Protein AF-A0A1G7JNZ4-F1 (afdb_monomer)

Structure (mmCIF, N/CA/C/O backbone):
data_AF-A0A1G7JNZ4-F1
#
_entry.id   AF-A0A1G7JNZ4-F1
#
loop_
_atom_site.group_PDB
_atom_site.id
_atom_site.type_symbol
_atom_site.label_atom_id
_atom_site.label_alt_id
_atom_site.label_comp_id
_atom_site.label_asym_id
_atom_site.label_entity_id
_atom_site.label_seq_id
_atom_site.pdbx_PDB_ins_code
_atom_site.Cartn_x
_atom_site.Cartn_y
_atom_site.Cartn_z
_atom_site.occupancy
_atom_site.B_iso_or_equiv
_atom_site.auth_seq_id
_atom_site.auth_comp_id
_atom_site.auth_asym_id
_atom_site.auth_atom_id
_atom_site.pdbx_PDB_model_num
ATOM 1 N N . MET A 1 1 ? 8.530 -3.489 5.423 1.00 87.56 1 MET A N 1
ATOM 2 C CA . MET A 1 1 ? 9.134 -4.834 5.520 1.00 87.56 1 MET A CA 1
ATOM 3 C C . MET A 1 1 ? 8.678 -5.532 6.789 1.00 87.56 1 MET A C 1
ATOM 5 O O . MET A 1 1 ? 8.034 -6.563 6.680 1.00 87.56 1 MET A O 1
ATOM 9 N N . THR A 1 2 ? 8.885 -4.916 7.955 1.00 94.44 2 THR A N 1
ATOM 10 C CA . THR A 1 2 ? 8.566 -5.478 9.279 1.00 94.44 2 THR A CA 1
ATOM 11 C C . THR A 1 2 ? 7.175 -6.103 9.393 1.00 94.44 2 THR A C 1
ATOM 13 O O . THR A 1 2 ? 7.076 -7.263 9.765 1.00 94.44 2 THR A O 1
ATOM 16 N N . LEU A 1 3 ? 6.106 -5.401 8.993 1.00 95.69 3 LEU A N 1
ATOM 17 C CA . LEU A 1 3 ? 4.741 -5.949 9.058 1.00 95.69 3 LEU A CA 1
ATOM 18 C C . LEU A 1 3 ? 4.594 -7.275 8.292 1.00 95.69 3 LEU A C 1
ATOM 20 O O . LEU A 1 3 ? 4.034 -8.227 8.822 1.00 95.69 3 LEU A O 1
ATOM 24 N N . ALA A 1 4 ? 5.147 -7.361 7.078 1.00 96.56 4 ALA A N 1
ATOM 25 C CA . ALA A 1 4 ? 5.099 -8.586 6.279 1.00 96.56 4 ALA A CA 1
ATOM 26 C C . ALA A 1 4 ? 5.911 -9.723 6.920 1.00 96.56 4 ALA A C 1
ATOM 28 O O . ALA A 1 4 ? 5.476 -10.869 6.928 1.00 96.56 4 ALA A O 1
ATOM 29 N N . GLN A 1 5 ? 7.070 -9.409 7.506 1.00 95.69 5 GLN A N 1
ATOM 30 C CA . GLN A 1 5 ? 7.902 -10.393 8.212 1.00 95.69 5 GLN A CA 1
ATOM 31 C C . GLN A 1 5 ? 7.247 -10.917 9.495 1.00 95.69 5 GLN A C 1
ATOM 33 O O . GLN A 1 5 ? 7.492 -12.055 9.877 1.00 95.69 5 GLN A O 1
ATOM 38 N N . LEU A 1 6 ? 6.402 -10.105 10.134 1.00 97.00 6 LEU A N 1
ATOM 39 C CA . LEU A 1 6 ? 5.605 -10.486 11.301 1.00 97.00 6 LEU A CA 1
ATOM 40 C C . LEU A 1 6 ? 4.297 -11.211 10.928 1.00 97.00 6 LEU A C 1
ATOM 42 O O . LEU A 1 6 ? 3.475 -11.471 11.800 1.00 97.00 6 LEU A O 1
ATOM 46 N N . GLY A 1 7 ? 4.093 -11.544 9.648 1.00 96.44 7 GLY A N 1
ATOM 47 C CA . GLY A 1 7 ? 2.961 -12.347 9.177 1.00 96.44 7 GLY A CA 1
ATOM 48 C C . GLY A 1 7 ? 1.779 -11.552 8.618 1.00 96.44 7 GLY A C 1
ATOM 49 O O . GLY A 1 7 ? 0.785 -12.157 8.219 1.00 96.44 7 GLY A O 1
ATOM 50 N N . ALA A 1 8 ? 1.856 -10.220 8.536 1.00 97.25 8 ALA A N 1
ATOM 51 C CA . ALA A 1 8 ? 0.792 -9.436 7.913 1.00 97.25 8 ALA A CA 1
ATOM 52 C C . ALA A 1 8 ? 0.782 -9.608 6.385 1.00 97.25 8 ALA A C 1
ATOM 54 O O . ALA A 1 8 ? 1.820 -9.575 5.722 1.00 97.25 8 ALA A O 1
ATOM 55 N N . SER A 1 9 ? -0.411 -9.683 5.794 1.00 96.81 9 SER A N 1
ATOM 56 C CA . SER A 1 9 ? -0.564 -9.541 4.345 1.00 96.81 9 SER A CA 1
ATOM 57 C C . SER A 1 9 ? -0.427 -8.068 3.955 1.00 96.81 9 SER A C 1
ATOM 59 O O . SER A 1 9 ? -1.347 -7.281 4.171 1.00 96.81 9 SER A O 1
ATOM 61 N N . VAL A 1 10 ? 0.683 -7.706 3.315 1.00 97.88 10 VAL A N 1
ATOM 62 C CA . VAL A 1 10 ? 0.954 -6.325 2.893 1.00 97.88 10 VAL A CA 1
ATOM 63 C C . VAL A 1 10 ? 0.799 -6.181 1.380 1.00 97.88 10 VAL A C 1
ATOM 65 O O . VAL A 1 10 ? 1.397 -6.942 0.615 1.00 97.88 10 VAL A O 1
ATOM 68 N N . ILE A 1 11 ? 0.025 -5.180 0.957 1.00 97.44 11 ILE A N 1
ATOM 69 C CA . ILE A 1 11 ? -0.123 -4.775 -0.445 1.00 97.44 11 ILE A CA 1
ATOM 70 C C . ILE A 1 11 ? 0.523 -3.398 -0.602 1.00 97.44 11 ILE A C 1
ATOM 72 O O . ILE A 1 11 ? 0.136 -2.445 0.070 1.00 97.44 11 ILE A O 1
ATOM 76 N N . ARG A 1 12 ? 1.528 -3.301 -1.469 1.00 96.31 12 ARG A N 1
ATOM 77 C CA . ARG A 1 12 ? 2.121 -2.042 -1.914 1.00 96.31 12 ARG A CA 1
ATOM 78 C C . ARG A 1 12 ? 1.332 -1.520 -3.113 1.00 96.31 12 ARG A C 1
ATOM 80 O O . ARG A 1 12 ? 1.016 -2.288 -4.019 1.00 96.31 12 ARG A O 1
ATOM 87 N N . ILE A 1 13 ? 1.042 -0.224 -3.112 1.00 96.19 13 ILE A N 1
ATOM 88 C CA . ILE A 1 13 ? 0.343 0.455 -4.203 1.00 96.19 13 ILE A CA 1
ATOM 89 C C . ILE A 1 13 ? 1.307 1.464 -4.810 1.00 96.19 13 ILE A C 1
ATOM 91 O O . ILE A 1 13 ? 1.730 2.401 -4.134 1.00 96.19 13 ILE A O 1
ATOM 95 N N . ASP A 1 14 ? 1.655 1.261 -6.075 1.00 95.56 14 ASP A N 1
ATOM 96 C CA . ASP A 1 14 ? 2.535 2.147 -6.832 1.00 95.56 14 ASP A CA 1
ATOM 97 C C . ASP A 1 14 ? 1.751 2.888 -7.928 1.00 95.56 14 ASP A C 1
ATOM 99 O O . ASP A 1 14 ? 0.717 2.403 -8.394 1.00 95.56 14 ASP A O 1
ATOM 103 N N . PRO A 1 15 ? 2.207 4.076 -8.363 1.00 94.56 15 PRO A N 1
ATOM 104 C CA . PRO A 1 15 ? 1.689 4.680 -9.584 1.00 94.56 15 PRO A CA 1
ATOM 105 C C . PRO A 1 15 ? 2.043 3.821 -10.809 1.00 94.56 15 PRO A C 1
ATOM 107 O O . PRO A 1 15 ? 2.973 3.008 -10.777 1.00 94.56 15 PRO A O 1
ATOM 110 N N . LEU A 1 16 ? 1.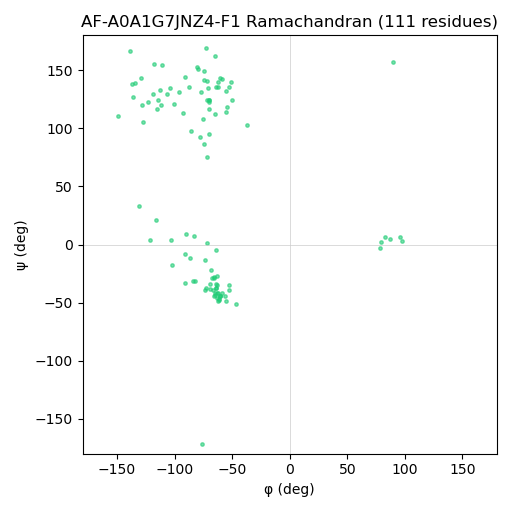337 4.041 -11.921 1.00 95.00 16 LEU A N 1
ATOM 111 C CA . LEU A 1 16 ? 1.755 3.501 -13.217 1.00 95.00 16 LEU A CA 1
ATOM 112 C C . LEU A 1 16 ? 3.192 3.946 -13.532 1.00 95.00 16 LEU A C 1
ATOM 114 O O . LEU A 1 16 ? 3.529 5.119 -13.379 1.00 95.00 16 LEU A O 1
ATOM 118 N N . GLY A 1 17 ? 4.032 2.999 -13.952 1.00 91.00 17 GLY A N 1
ATOM 119 C CA . GLY A 1 17 ? 5.462 3.237 -14.162 1.00 91.00 17 GLY A CA 1
ATOM 120 C C . GLY A 1 17 ? 6.325 3.146 -12.898 1.00 91.00 17 GLY A C 1
ATOM 121 O O . GLY A 1 17 ? 7.510 3.420 -12.996 1.00 91.00 17 GLY A O 1
ATOM 122 N N . GLY A 1 18 ? 5.768 2.746 -11.747 1.00 91.50 18 GLY A N 1
ATOM 123 C CA . GLY A 1 18 ? 6.519 2.389 -10.537 1.00 91.50 18 GLY A CA 1
ATOM 124 C C . GLY A 1 18 ? 6.808 3.543 -9.565 1.00 91.50 18 GLY A C 1
ATOM 125 O O . GLY A 1 18 ? 6.818 4.721 -9.921 1.00 91.50 18 GLY A O 1
ATOM 126 N N . GLY A 1 19 ? 7.041 3.202 -8.291 1.00 89.88 19 GLY A N 1
ATOM 127 C CA . GLY A 1 19 ? 7.400 4.161 -7.235 1.00 89.88 19 GLY A CA 1
ATOM 128 C C . GLY A 1 19 ? 8.832 4.701 -7.356 1.00 89.88 19 GLY A C 1
ATOM 129 O O . GLY A 1 19 ? 9.650 4.174 -8.099 1.00 89.88 19 GLY A O 1
ATOM 130 N N . SER A 1 20 ? 9.198 5.736 -6.597 1.00 89.12 20 SER A N 1
ATOM 131 C CA . SER A 1 20 ? 10.519 6.401 -6.698 1.00 89.12 20 SER A CA 1
ATOM 132 C C . SER A 1 20 ? 11.736 5.528 -6.333 1.00 89.12 20 SER A C 1
ATOM 134 O O . SER A 1 20 ? 12.884 5.971 -6.417 1.00 89.12 20 SER A O 1
ATOM 136 N N . ASP A 1 21 ? 11.502 4.306 -5.868 1.00 90.88 21 ASP A N 1
ATOM 137 C CA . ASP A 1 21 ? 12.491 3.306 -5.492 1.00 90.88 21 ASP A CA 1
ATOM 138 C C . ASP A 1 21 ? 12.681 2.196 -6.539 1.00 90.88 21 ASP A C 1
ATOM 140 O O . ASP A 1 21 ? 13.719 1.547 -6.496 1.00 90.88 21 ASP A O 1
ATOM 144 N N . HIS A 1 22 ? 11.762 1.985 -7.493 1.00 90.56 22 HIS A N 1
ATOM 145 C CA . HIS A 1 22 ? 11.778 0.782 -8.350 1.00 90.56 22 HIS A CA 1
ATOM 146 C C . HIS A 1 22 ? 12.986 0.676 -9.304 1.00 90.56 22 HIS A C 1
ATOM 148 O O . HIS A 1 22 ? 13.453 -0.427 -9.564 1.00 90.56 22 HIS A O 1
ATOM 154 N N . LEU A 1 23 ? 13.554 1.810 -9.736 1.00 94.19 23 LEU A N 1
ATOM 155 C CA . LEU A 1 23 ? 14.802 1.894 -10.522 1.00 94.19 23 LEU A CA 1
ATOM 156 C C . LEU A 1 23 ? 15.919 2.628 -9.764 1.00 94.19 23 LEU A C 1
ATOM 158 O O . LEU A 1 23 ? 16.845 3.187 -10.354 1.00 94.19 23 LEU A O 1
ATOM 162 N N . ARG A 1 24 ? 15.822 2.702 -8.433 1.00 94.50 24 ARG A N 1
ATOM 163 C CA . ARG A 1 24 ? 16.807 3.418 -7.620 1.00 94.50 24 ARG A CA 1
ATOM 164 C C . ARG A 1 24 ? 18.136 2.671 -7.609 1.00 94.50 24 ARG A C 1
ATOM 166 O O . ARG A 1 24 ? 18.192 1.521 -7.181 1.00 94.50 24 ARG A O 1
ATOM 173 N N . TRP A 1 25 ? 19.206 3.360 -8.001 1.00 94.50 25 TRP A N 1
ATOM 174 C CA . TRP A 1 25 ? 20.569 2.836 -7.920 1.00 94.50 25 TRP A CA 1
ATOM 175 C C . TRP A 1 25 ? 20.971 2.561 -6.454 1.00 94.50 25 TRP A C 1
ATOM 177 O O . TRP A 1 25 ? 20.649 3.381 -5.587 1.00 94.50 25 TRP A O 1
ATOM 187 N N . PRO A 1 26 ? 21.684 1.459 -6.149 1.00 96.12 26 PRO A N 1
ATOM 188 C CA . PRO A 1 26 ? 22.261 0.484 -7.077 1.00 96.12 26 PRO A CA 1
ATOM 189 C C . PRO A 1 26 ? 21.238 -0.453 -7.717 1.00 96.12 26 PRO A C 1
ATOM 191 O O . PRO A 1 26 ? 20.287 -0.896 -7.071 1.00 96.12 26 PRO A O 1
ATOM 194 N N . VAL A 1 27 ? 21.473 -0.745 -8.997 1.00 97.50 27 VAL A N 1
ATOM 195 C CA . VAL A 1 27 ? 20.681 -1.674 -9.812 1.00 97.50 27 VAL A CA 1
ATOM 196 C C . VAL A 1 27 ? 21.537 -2.851 -10.271 1.00 97.50 27 VAL A C 1
ATOM 198 O O . VAL A 1 27 ? 22.765 -2.734 -10.349 1.00 97.50 27 VAL A O 1
ATOM 201 N N . ASP A 1 28 ? 20.900 -3.978 -10.565 1.00 96.00 28 ASP A N 1
ATOM 202 C CA . ASP A 1 28 ? 21.563 -5.122 -11.183 1.00 96.00 28 ASP A CA 1
ATOM 203 C C . ASP A 1 28 ? 21.814 -4.909 -12.694 1.00 96.00 28 ASP A C 1
ATOM 205 O O . ASP A 1 28 ? 21.635 -3.817 -13.236 1.00 96.00 28 ASP A O 1
ATOM 209 N N . ARG A 1 29 ? 22.264 -5.958 -13.398 1.00 96.69 29 ARG A N 1
ATOM 210 C CA . ARG A 1 29 ? 22.526 -5.885 -14.848 1.00 96.69 29 ARG A CA 1
ATOM 211 C C . ARG A 1 29 ? 21.259 -5.722 -15.695 1.00 96.69 29 ARG A C 1
ATOM 213 O O . ARG A 1 29 ? 21.379 -5.280 -16.834 1.00 96.69 29 ARG A O 1
ATOM 220 N N . ALA A 1 30 ? 20.092 -6.101 -15.175 1.00 95.25 30 ALA A N 1
ATOM 221 C CA . ALA A 1 30 ? 18.802 -5.925 -15.835 1.00 95.25 30 ALA A CA 1
ATOM 222 C C . ALA A 1 30 ? 18.188 -4.541 -15.552 1.00 95.25 30 ALA A C 1
ATOM 224 O O . ALA A 1 30 ? 17.259 -4.134 -16.244 1.00 95.25 30 ALA A O 1
ATOM 225 N N . GLY A 1 31 ? 18.745 -3.795 -14.593 1.00 94.19 31 GLY A N 1
ATOM 226 C CA . GLY A 1 31 ? 18.255 -2.482 -14.183 1.00 94.19 31 GLY A CA 1
ATOM 227 C C . GLY A 1 31 ? 17.332 -2.530 -12.964 1.00 94.19 31 GLY A C 1
ATOM 228 O O . GLY A 1 31 ? 16.813 -1.486 -12.569 1.00 94.19 31 GLY A O 1
ATOM 229 N N . ASP A 1 32 ? 17.169 -3.693 -12.329 1.00 93.38 32 ASP A N 1
ATOM 230 C CA . ASP A 1 32 ? 16.308 -3.851 -11.161 1.00 93.38 32 ASP A CA 1
ATOM 231 C C . ASP A 1 32 ? 16.982 -3.300 -9.902 1.00 93.38 32 ASP A C 1
ATOM 233 O O . ASP A 1 32 ? 18.140 -3.599 -9.595 1.00 93.38 32 ASP A O 1
ATOM 237 N N . SER A 1 33 ? 16.251 -2.480 -9.141 1.00 96.44 33 SER A N 1
ATOM 238 C CA . SER A 1 33 ? 16.780 -1.858 -7.926 1.00 96.44 33 SER A CA 1
ATOM 239 C C . SER A 1 33 ? 16.987 -2.862 -6.793 1.00 96.44 33 SER A C 1
ATOM 241 O O . SER A 1 33 ? 16.035 -3.467 -6.285 1.00 96.44 33 SER A O 1
ATOM 243 N N . PHE A 1 34 ? 18.217 -2.925 -6.272 1.00 95.38 34 PHE A N 1
ATOM 244 C CA . PHE A 1 34 ? 18.509 -3.675 -5.049 1.00 95.38 34 PHE A CA 1
ATOM 245 C C . PHE A 1 34 ? 17.761 -3.110 -3.839 1.00 95.38 34 PHE A C 1
ATOM 247 O O . PHE A 1 34 ? 17.329 -3.870 -2.968 1.00 95.38 34 PHE A O 1
ATOM 254 N N . SER A 1 35 ? 17.576 -1.786 -3.776 1.00 93.50 35 SER A N 1
ATOM 255 C CA . SER A 1 35 ? 16.790 -1.149 -2.715 1.00 93.50 35 SER A CA 1
ATOM 256 C C . SER A 1 35 ? 15.333 -1.597 -2.766 1.00 93.50 35 SER A C 1
ATOM 258 O O . SER A 1 35 ? 14.783 -1.983 -1.733 1.00 93.50 35 SER A O 1
ATOM 260 N N . TRP A 1 36 ? 14.722 -1.605 -3.955 1.00 94.12 36 TRP A N 1
ATOM 261 C CA . TRP A 1 36 ? 13.344 -2.061 -4.111 1.00 94.12 36 TRP A CA 1
ATOM 262 C C . TRP A 1 36 ? 13.197 -3.536 -3.730 1.00 94.12 36 TRP A C 1
ATOM 264 O O . TRP A 1 36 ? 12.339 -3.865 -2.908 1.00 94.12 36 TRP A O 1
ATOM 274 N N . ALA A 1 37 ? 14.072 -4.408 -4.243 1.00 93.19 37 ALA A N 1
ATOM 275 C CA . ALA A 1 37 ? 14.042 -5.840 -3.946 1.00 93.19 37 ALA A CA 1
ATOM 276 C C . 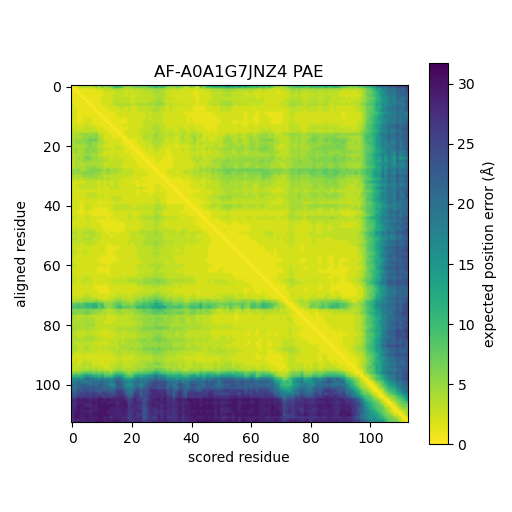ALA A 1 37 ? 14.191 -6.125 -2.439 1.00 93.19 37 ALA A C 1
ATOM 278 O O . ALA A 1 37 ? 13.460 -6.940 -1.871 1.00 93.19 37 ALA A O 1
ATOM 279 N N . SER A 1 38 ? 15.093 -5.404 -1.766 1.00 92.50 38 SER A N 1
ATOM 280 C CA . SER A 1 38 ? 15.382 -5.612 -0.341 1.00 92.50 38 SER A CA 1
ATOM 281 C C . SER A 1 38 ? 14.262 -5.109 0.576 1.00 92.50 38 SER A C 1
ATOM 283 O O . SER A 1 38 ? 13.952 -5.743 1.584 1.00 92.50 38 SER A O 1
ATOM 285 N N . LEU A 1 39 ? 13.627 -3.981 0.239 1.00 93.31 39 LEU A N 1
ATOM 286 C CA . LEU A 1 39 ? 12.626 -3.323 1.093 1.00 93.31 39 LEU A CA 1
ATOM 287 C C . LEU A 1 39 ? 11.180 -3.772 0.833 1.00 93.31 39 LEU A C 1
ATOM 289 O O . LEU A 1 39 ? 10.270 -3.396 1.590 1.00 93.31 39 LEU A O 1
ATOM 293 N N . ASN A 1 40 ? 10.946 -4.560 -0.218 1.00 94.19 40 ASN A N 1
ATOM 294 C CA . ASN A 1 40 ? 9.604 -4.980 -0.628 1.00 94.19 40 ASN A CA 1
ATOM 295 C C . ASN A 1 40 ? 9.391 -6.499 -0.652 1.00 94.19 40 ASN A C 1
ATOM 297 O O . ASN A 1 40 ? 8.286 -6.944 -0.959 1.00 94.19 40 ASN A O 1
ATOM 301 N N . LYS A 1 41 ? 10.386 -7.296 -0.237 1.00 93.38 41 LYS A N 1
ATOM 302 C CA . LYS A 1 41 ? 10.226 -8.745 -0.059 1.00 93.38 41 LYS A CA 1
ATOM 303 C C . LYS A 1 41 ? 9.018 -9.068 0.835 1.00 93.38 41 LYS A C 1
ATOM 305 O O . LYS A 1 41 ? 8.798 -8.438 1.867 1.00 93.38 41 LYS A O 1
ATOM 310 N N . GLY A 1 42 ? 8.224 -10.055 0.422 1.00 94.56 42 GLY A N 1
ATOM 311 C CA . GLY A 1 42 ? 7.030 -10.500 1.150 1.00 94.56 42 GLY A CA 1
ATOM 312 C C . GLY A 1 42 ? 5.794 -9.608 0.983 1.00 94.56 42 GLY A C 1
ATOM 313 O O . GLY A 1 42 ? 4.732 -9.963 1.487 1.00 94.56 42 GLY A O 1
ATOM 314 N N . LYS A 1 43 ? 5.889 -8.480 0.266 1.00 96.75 43 LYS A N 1
ATOM 315 C CA . LYS A 1 43 ? 4.722 -7.672 -0.107 1.00 96.75 43 LYS A CA 1
ATOM 316 C C . LYS A 1 43 ? 4.180 -8.126 -1.462 1.00 96.75 43 LYS A C 1
ATOM 318 O O . LYS A 1 43 ? 4.951 -8.432 -2.370 1.00 96.75 43 LYS A O 1
ATOM 323 N N . ARG A 1 44 ? 2.858 -8.094 -1.626 1.00 95.81 44 ARG A N 1
ATOM 324 C CA . ARG A 1 44 ? 2.226 -8.056 -2.955 1.00 95.81 44 ARG A CA 1
ATOM 325 C C . ARG A 1 44 ? 2.288 -6.622 -3.474 1.00 95.81 44 ARG A C 1
ATOM 327 O O . ARG A 1 44 ? 2.285 -5.697 -2.665 1.00 95.81 44 ARG A O 1
ATOM 334 N N . SER A 1 45 ? 2.340 -6.425 -4.787 1.00 94.50 45 SER A N 1
ATOM 335 C CA . SER A 1 45 ? 2.356 -5.086 -5.389 1.00 94.50 45 SER A CA 1
ATOM 336 C C . SER A 1 45 ? 1.292 -4.964 -6.471 1.00 94.50 45 SER A C 1
ATOM 338 O O . SER A 1 45 ? 1.041 -5.926 -7.196 1.00 94.50 45 SER A O 1
ATOM 340 N N . VAL A 1 46 ? 0.676 -3.789 -6.571 1.00 95.81 46 VAL A N 1
ATOM 341 C CA . VAL A 1 46 ? -0.241 -3.416 -7.650 1.00 95.81 46 VAL A CA 1
ATOM 342 C C . VAL A 1 46 ? 0.058 -1.988 -8.100 1.00 95.81 46 VAL A C 1
ATOM 344 O O . VAL A 1 46 ? 0.311 -1.107 -7.276 1.00 95.81 46 VAL A O 1
ATOM 347 N N . ALA A 1 47 ? 0.034 -1.761 -9.412 1.00 96.94 47 ALA A N 1
ATOM 348 C CA . ALA A 1 47 ? 0.145 -0.430 -9.99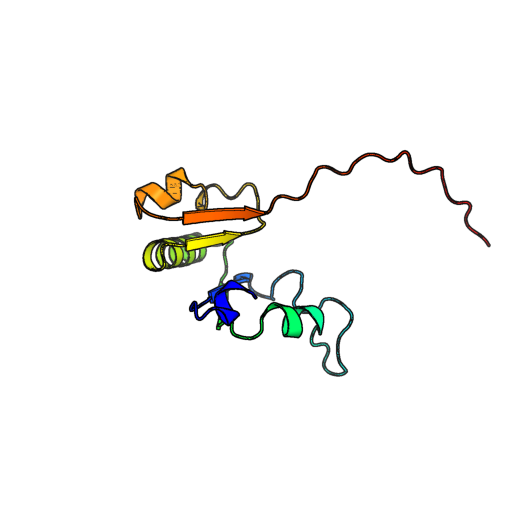2 1.00 96.94 47 ALA A CA 1
ATOM 349 C C . ALA A 1 47 ? -1.254 0.122 -10.291 1.00 96.94 47 ALA A C 1
ATOM 351 O O . ALA A 1 47 ? -2.070 -0.568 -10.901 1.00 96.94 47 ALA A O 1
ATOM 352 N N . VAL A 1 48 ? -1.532 1.355 -9.867 1.00 97.56 48 VAL A N 1
ATOM 353 C CA . VAL A 1 48 ? -2.835 2.012 -10.055 1.00 97.56 48 VAL A CA 1
ATOM 354 C C . VAL A 1 48 ? -2.633 3.444 -10.537 1.00 97.56 48 VAL A C 1
ATOM 356 O O . VAL A 1 48 ? -1.773 4.172 -10.031 1.00 97.56 48 VAL A O 1
ATOM 359 N N . ASP A 1 49 ? -3.460 3.891 -11.485 1.00 96.69 49 ASP A N 1
ATOM 360 C CA . ASP A 1 49 ? -3.519 5.307 -11.845 1.00 96.69 49 ASP A CA 1
ATOM 361 C C . ASP A 1 49 ? -4.261 6.127 -10.778 1.00 96.69 49 ASP A C 1
ATOM 363 O O . ASP A 1 49 ? -5.452 6.412 -10.877 1.00 96.69 49 ASP A O 1
ATOM 367 N N . MET A 1 50 ? -3.525 6.567 -9.759 1.00 94.75 50 MET A N 1
ATOM 368 C CA . MET A 1 50 ? -4.037 7.432 -8.689 1.00 94.75 50 MET A CA 1
ATOM 369 C C . MET A 1 50 ? -4.304 8.889 -9.127 1.00 94.75 50 MET A C 1
ATOM 371 O O . MET A 1 50 ? -4.680 9.731 -8.298 1.00 94.75 50 MET A O 1
ATOM 375 N N . ARG A 1 51 ? -4.080 9.234 -10.405 1.00 93.19 51 ARG A N 1
ATOM 376 C CA . ARG A 1 51 ? -4.478 10.536 -10.963 1.00 93.19 51 ARG A CA 1
ATOM 377 C C . ARG A 1 51 ? -5.951 10.533 -11.362 1.00 93.19 51 ARG A C 1
ATOM 379 O O . ARG A 1 51 ? -6.577 11.584 -11.247 1.00 93.19 51 ARG A O 1
ATOM 386 N N . SER A 1 52 ? -6.473 9.379 -11.772 1.00 97.38 52 SER A N 1
ATOM 387 C CA . SER A 1 52 ? -7.886 9.162 -12.083 1.00 97.38 52 SER A CA 1
ATOM 388 C C . SER A 1 52 ? -8.749 9.075 -10.820 1.00 97.38 52 SER A C 1
ATOM 390 O O . SER A 1 52 ? -8.293 8.613 -9.771 1.00 97.38 52 SER A O 1
ATOM 392 N N . ASP A 1 53 ? -10.011 9.495 -10.916 1.00 97.50 53 ASP A N 1
ATOM 393 C CA . ASP A 1 53 ? -10.958 9.366 -9.802 1.00 97.50 53 ASP A CA 1
ATOM 394 C C . ASP A 1 53 ? -11.326 7.903 -9.532 1.00 97.50 53 ASP A C 1
ATOM 396 O O . ASP A 1 53 ? -11.441 7.507 -8.374 1.00 97.50 53 ASP A O 1
ATOM 400 N N . GLU A 1 54 ? -11.401 7.075 -10.577 1.00 97.81 54 GLU A N 1
ATOM 401 C CA . GLU A 1 54 ? -11.611 5.629 -10.459 1.00 97.81 54 GLU A CA 1
ATOM 402 C C . GLU A 1 54 ? -10.468 4.952 -9.692 1.00 97.81 54 GLU A C 1
ATOM 404 O O . GLU A 1 54 ? -10.705 4.212 -8.739 1.00 97.81 54 GLU A O 1
ATOM 409 N N . GLY A 1 55 ? -9.214 5.262 -10.031 1.00 97.81 55 GLY A N 1
ATOM 410 C CA . GLY A 1 55 ? -8.056 4.718 -9.327 1.00 97.81 55 GLY A CA 1
ATOM 411 C C . GLY A 1 55 ? -7.986 5.172 -7.869 1.00 97.81 55 GLY A C 1
ATOM 412 O O . GLY A 1 55 ? -7.642 4.379 -6.992 1.00 97.81 55 GLY A O 1
ATOM 413 N N . ARG A 1 56 ? -8.364 6.422 -7.568 1.00 96.88 56 ARG A N 1
ATOM 414 C CA . ARG A 1 56 ? -8.481 6.899 -6.177 1.00 96.88 56 ARG A CA 1
ATOM 415 C C . ARG A 1 56 ? -9.578 6.163 -5.419 1.00 96.88 56 ARG A C 1
ATOM 417 O O . ARG A 1 56 ? -9.343 5.771 -4.278 1.00 96.88 56 ARG A O 1
ATOM 424 N N . ALA A 1 57 ? -10.742 5.957 -6.032 1.00 96.31 57 ALA A N 1
ATOM 425 C CA . ALA A 1 57 ? -11.840 5.211 -5.427 1.00 96.31 57 ALA A CA 1
ATOM 426 C C . ALA A 1 57 ? -11.422 3.763 -5.130 1.00 96.31 57 ALA A C 1
ATOM 428 O O . ALA A 1 57 ? -11.541 3.327 -3.989 1.00 96.31 57 ALA A O 1
ATOM 429 N N . LEU A 1 58 ? -10.803 3.081 -6.100 1.00 97.12 58 LEU A N 1
ATOM 430 C CA . LEU A 1 58 ? -10.285 1.721 -5.947 1.00 97.12 58 LEU A CA 1
ATOM 431 C C . LEU A 1 58 ? -9.308 1.598 -4.770 1.00 97.12 58 LEU A C 1
ATOM 433 O O . LEU A 1 58 ? -9.437 0.699 -3.940 1.00 97.12 58 LEU A O 1
ATOM 437 N N . VAL A 1 59 ? -8.330 2.505 -4.678 1.00 97.06 59 VAL A N 1
ATOM 438 C CA . VAL A 1 59 ? -7.355 2.496 -3.576 1.00 97.06 59 VAL A CA 1
ATOM 439 C C . VAL A 1 59 ? -8.038 2.783 -2.241 1.00 97.06 59 VAL A C 1
ATOM 441 O O . VAL A 1 59 ? -7.747 2.119 -1.250 1.00 97.06 59 VAL A O 1
ATOM 444 N N . THR A 1 60 ? -8.968 3.736 -2.211 1.00 96.50 60 THR A N 1
ATOM 445 C CA . THR A 1 60 ? -9.720 4.088 -1.001 1.00 96.50 60 THR A CA 1
ATOM 446 C C . THR A 1 60 ? -10.564 2.913 -0.499 1.00 96.50 60 THR A C 1
ATOM 448 O O . THR A 1 60 ? -10.593 2.641 0.701 1.00 96.50 60 THR A O 1
ATOM 451 N N . ASP A 1 61 ? -11.219 2.185 -1.402 1.00 96.06 61 ASP A N 1
ATOM 452 C CA . ASP A 1 61 ? -12.035 1.020 -1.059 1.00 96.06 61 ASP A CA 1
ATOM 453 C C . ASP A 1 61 ? -11.170 -0.152 -0.587 1.00 96.06 61 ASP A C 1
ATOM 455 O O . ASP A 1 61 ? -11.511 -0.814 0.394 1.00 96.06 61 ASP A O 1
ATOM 459 N N . LEU A 1 62 ? -10.001 -0.359 -1.204 1.00 96.75 62 LEU A N 1
ATOM 460 C CA . LEU A 1 62 ? -9.025 -1.337 -0.729 1.00 96.75 62 LEU A CA 1
ATOM 461 C C . LEU A 1 62 ? -8.539 -1.006 0.690 1.00 96.75 62 LEU A C 1
ATOM 463 O O . LEU A 1 62 ? -8.482 -1.892 1.538 1.00 96.75 62 LEU A O 1
ATOM 467 N N . ILE A 1 63 ? -8.229 0.263 0.963 1.00 96.88 63 ILE A N 1
ATOM 468 C CA . ILE A 1 63 ? -7.823 0.742 2.291 1.00 96.88 63 ILE A CA 1
ATOM 469 C C . ILE A 1 63 ? -8.930 0.498 3.328 1.00 96.88 63 ILE A C 1
ATOM 471 O O . ILE A 1 63 ? -8.654 0.016 4.428 1.00 96.88 63 ILE A O 1
ATOM 475 N N . ALA A 1 64 ? -10.189 0.788 2.990 1.00 96.31 64 ALA A N 1
ATOM 476 C CA . ALA A 1 64 ? -11.317 0.520 3.879 1.00 96.31 64 ALA A CA 1
ATOM 477 C C . ALA A 1 64 ? -11.476 -0.988 4.148 1.00 96.31 64 ALA A C 1
ATOM 479 O O . ALA A 1 64 ? -11.656 -1.401 5.296 1.00 96.31 64 ALA A O 1
ATOM 480 N N . ALA A 1 65 ? -11.330 -1.828 3.122 1.00 96.31 65 ALA A N 1
ATOM 481 C CA . ALA A 1 65 ? -11.410 -3.278 3.265 1.00 96.31 65 ALA A CA 1
ATOM 482 C C . ALA A 1 65 ? -10.290 -3.853 4.155 1.00 96.31 65 ALA A C 1
ATOM 484 O O . ALA A 1 65 ? -10.542 -4.763 4.946 1.00 96.31 65 ALA A O 1
ATOM 485 N N . THR A 1 66 ? -9.065 -3.317 4.082 1.00 96.00 66 THR A N 1
ATOM 486 C CA . THR A 1 66 ? -7.927 -3.804 4.886 1.00 96.00 66 THR A CA 1
ATOM 487 C C . THR A 1 66 ? -7.870 -3.200 6.289 1.00 96.00 66 THR A C 1
ATOM 489 O O . THR A 1 66 ? -7.429 -3.874 7.217 1.00 96.00 66 THR A O 1
ATOM 492 N N . GLY A 1 67 ? -8.325 -1.957 6.469 1.00 96.31 67 GLY A N 1
ATOM 493 C CA . GLY A 1 67 ? -8.383 -1.271 7.767 1.00 96.31 67 GLY A CA 1
ATOM 494 C C . GLY A 1 67 ? -7.072 -0.686 8.263 1.00 96.31 67 GLY A C 1
ATOM 495 O O . GLY A 1 67 ? -7.039 -0.125 9.356 1.00 96.31 67 GLY A O 1
ATOM 496 N N . VAL A 1 68 ? -6.000 -0.802 7.480 1.00 96.69 68 VAL A N 1
ATOM 497 C CA . VAL A 1 68 ? -4.692 -0.244 7.821 1.00 96.69 68 VAL A CA 1
ATOM 498 C C . VAL A 1 68 ? -4.101 0.433 6.593 1.00 96.69 68 VAL A C 1
ATOM 500 O O . VAL A 1 68 ? -3.961 -0.192 5.540 1.00 96.69 68 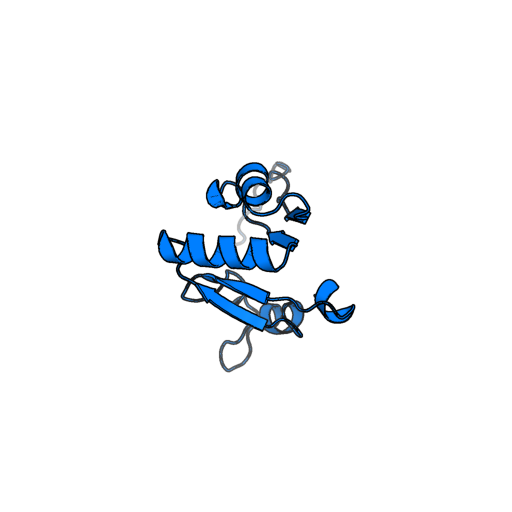VAL A O 1
ATOM 503 N N . LEU A 1 69 ? -3.715 1.697 6.752 1.00 96.62 69 LEU A N 1
ATOM 504 C CA . LEU A 1 69 ? -2.957 2.471 5.776 1.00 96.62 69 LEU A CA 1
ATOM 505 C C . LEU A 1 69 ? -1.619 2.888 6.389 1.00 96.62 69 LEU A C 1
ATOM 507 O O . LEU A 1 69 ? -1.585 3.465 7.473 1.00 96.62 69 LEU A O 1
ATOM 511 N N . VAL A 1 70 ? -0.532 2.627 5.664 1.00 95.50 70 VAL A N 1
ATOM 512 C CA . VAL A 1 70 ? 0.784 3.208 5.941 1.00 95.50 70 VAL A CA 1
ATOM 513 C C . VAL A 1 70 ? 1.255 3.927 4.687 1.00 95.50 70 VAL A C 1
ATOM 515 O O . VAL A 1 70 ? 1.353 3.301 3.629 1.00 95.50 70 VAL A O 1
ATOM 518 N N . ASP A 1 71 ? 1.546 5.217 4.796 1.00 93.44 71 ASP A N 1
ATOM 519 C CA . ASP A 1 71 ? 1.979 6.047 3.675 1.00 93.44 71 ASP A CA 1
ATOM 520 C C . ASP A 1 71 ? 3.118 6.999 4.074 1.00 93.44 71 ASP A C 1
ATOM 522 O O . ASP A 1 71 ? 3.436 7.175 5.245 1.00 93.44 71 ASP A O 1
ATOM 526 N N . ASN A 1 72 ? 3.769 7.584 3.075 1.00 90.31 72 ASN A N 1
ATOM 527 C CA . ASN A 1 72 ? 4.770 8.636 3.241 1.00 90.31 72 ASN A CA 1
ATOM 528 C C . ASN A 1 72 ? 4.486 9.819 2.301 1.00 90.31 72 ASN A C 1
ATOM 530 O O . ASN A 1 72 ? 5.402 10.433 1.747 1.00 90.31 72 ASN A O 1
ATOM 534 N N . VAL A 1 73 ? 3.203 10.080 2.034 1.00 85.31 73 VAL A N 1
ATOM 535 C CA . VAL A 1 73 ? 2.739 11.038 1.032 1.00 85.31 73 VAL A CA 1
ATOM 536 C C . VAL A 1 73 ? 1.760 12.020 1.661 1.00 85.31 73 VAL A C 1
ATOM 538 O O . VAL A 1 73 ? 0.579 11.740 1.844 1.00 85.31 73 VAL A O 1
ATOM 541 N N . VAL A 1 74 ? 2.233 13.241 1.880 1.00 78.25 74 VAL A N 1
ATOM 542 C CA . VAL A 1 74 ? 1.420 14.321 2.446 1.00 78.25 74 VAL A CA 1
ATOM 543 C C . VAL A 1 74 ? 0.521 14.995 1.402 1.00 78.25 74 VAL A C 1
ATOM 545 O O . VAL A 1 74 ? 0.832 15.054 0.210 1.00 78.25 74 VAL A O 1
ATOM 548 N N . GLY A 1 75 ? -0.608 15.545 1.855 1.00 79.56 75 GLY A N 1
ATOM 549 C CA . GLY A 1 75 ? -1.448 16.457 1.063 1.00 79.56 75 GLY A CA 1
ATOM 550 C C . GLY A 1 75 ? -2.507 15.808 0.162 1.00 79.56 75 GLY A C 1
ATOM 551 O O . GLY A 1 75 ? -3.207 16.516 -0.567 1.00 79.56 75 GLY A O 1
ATOM 552 N N . ARG A 1 76 ? -2.689 14.483 0.205 1.00 88.44 76 ARG A N 1
ATOM 553 C CA . ARG A 1 76 ? -3.755 13.800 -0.550 1.00 88.44 76 ARG A CA 1
ATOM 554 C C . ARG A 1 76 ? -5.066 13.790 0.235 1.00 88.44 76 ARG A C 1
ATOM 556 O O . ARG A 1 76 ? -5.298 12.904 1.045 1.00 88.44 76 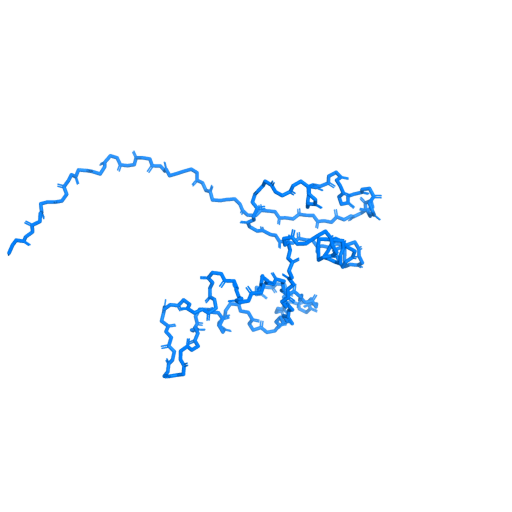ARG A O 1
ATOM 563 N N . ARG A 1 77 ? -5.967 14.737 -0.058 1.00 90.50 77 ARG A N 1
ATOM 564 C CA . ARG A 1 77 ? -7.280 14.866 0.622 1.00 90.50 77 ARG A CA 1
ATOM 565 C C . ARG A 1 77 ? -8.115 13.577 0.637 1.00 90.50 77 ARG A C 1
ATOM 567 O O . ARG A 1 77 ? -8.815 13.309 1.606 1.00 90.50 77 ARG A O 1
ATOM 574 N N . TRP A 1 78 ? -8.029 12.770 -0.419 1.00 92.50 78 TRP A N 1
ATOM 575 C CA . TRP A 1 78 ? -8.764 11.505 -0.526 1.00 92.50 78 TRP A CA 1
ATOM 576 C C . TRP A 1 78 ? -8.205 10.385 0.374 1.00 92.50 78 TRP A C 1
ATOM 578 O O . TRP A 1 78 ? -8.893 9.400 0.604 1.00 92.50 78 TRP A O 1
ATOM 588 N N . MET A 1 79 ? -6.998 10.557 0.924 1.00 93.88 79 MET A N 1
ATOM 589 C CA . MET A 1 79 ? -6.385 9.675 1.928 1.00 93.88 79 MET A CA 1
ATOM 590 C C . MET A 1 79 ? -6.439 10.275 3.343 1.00 93.88 79 MET A C 1
ATOM 592 O O . MET A 1 79 ? -5.873 9.698 4.266 1.00 93.88 79 MET A O 1
ATOM 596 N N . ALA A 1 80 ? -7.082 11.436 3.526 1.00 91.62 80 ALA A N 1
ATOM 597 C CA . ALA A 1 80 ? -7.149 12.083 4.832 1.00 91.62 80 ALA A CA 1
ATOM 598 C C . ALA A 1 80 ? -7.860 11.178 5.859 1.00 91.62 80 ALA A C 1
ATOM 600 O O . ALA A 1 80 ? -8.833 10.505 5.490 1.00 91.62 80 ALA A O 1
ATOM 601 N N . PRO A 1 81 ? -7.427 11.167 7.135 1.00 91.56 81 PRO A N 1
ATOM 602 C CA . PRO A 1 81 ? -8.015 10.312 8.164 1.00 91.56 81 PRO A CA 1
ATOM 603 C C . PRO A 1 81 ? -9.535 10.446 8.270 1.00 91.56 81 PRO A C 1
ATOM 605 O O . PRO A 1 81 ? -10.229 9.445 8.418 1.00 91.56 81 PRO A O 1
ATOM 608 N N . GLU A 1 82 ? -10.069 11.659 8.138 1.00 92.38 82 GLU A N 1
ATOM 609 C CA . GLU A 1 82 ? -11.505 11.937 8.200 1.00 92.38 82 GLU A CA 1
ATOM 610 C C . GLU A 1 82 ? -12.244 11.288 7.022 1.00 92.38 82 GLU A C 1
ATOM 612 O O . GLU A 1 82 ? -13.270 10.633 7.212 1.00 92.38 82 GLU A O 1
ATOM 617 N N . THR A 1 83 ? -11.684 11.405 5.813 1.00 93.06 83 THR A N 1
ATOM 618 C CA . THR A 1 83 ? -12.219 10.785 4.592 1.00 93.06 83 THR A CA 1
ATOM 619 C C . THR A 1 83 ? -12.267 9.263 4.723 1.00 93.06 83 THR A C 1
ATOM 621 O O . THR A 1 83 ? -13.266 8.634 4.374 1.00 93.06 83 THR A O 1
ATOM 624 N N . LEU A 1 84 ? -11.199 8.656 5.245 1.00 95.38 84 LEU A N 1
ATOM 625 C CA . LEU A 1 84 ? -11.101 7.204 5.395 1.00 95.38 84 LEU A CA 1
ATOM 626 C C . LEU A 1 84 ? -11.984 6.679 6.535 1.00 95.38 84 LEU A C 1
ATOM 628 O O . LEU A 1 84 ? -12.645 5.652 6.375 1.00 95.38 84 LEU A O 1
ATOM 632 N N . ARG A 1 85 ? -12.070 7.404 7.657 1.00 95.56 85 ARG A N 1
ATOM 633 C CA . ARG A 1 85 ? -12.926 7.033 8.796 1.00 95.56 85 ARG A CA 1
ATOM 634 C C . ARG A 1 85 ? -14.413 7.083 8.471 1.00 95.56 85 ARG A C 1
ATOM 636 O O . ARG A 1 85 ? -15.168 6.295 9.034 1.00 95.56 85 ARG A O 1
ATOM 643 N N . ALA A 1 86 ? -14.825 7.931 7.528 1.00 95.44 86 ALA A N 1
ATOM 644 C CA . ALA A 1 86 ? -16.190 7.925 7.008 1.00 95.44 86 ALA A CA 1
ATOM 645 C C . ALA A 1 86 ? -16.555 6.604 6.298 1.00 95.44 86 ALA A C 1
ATOM 647 O O . ALA A 1 86 ? -17.724 6.230 6.274 1.00 95.44 86 ALA A O 1
ATOM 648 N N . LYS A 1 87 ? -15.567 5.881 5.745 1.00 96.00 87 LYS A N 1
ATOM 649 C CA . LYS A 1 87 ? -15.754 4.544 5.153 1.00 96.00 87 LYS A CA 1
ATOM 650 C C . LYS A 1 87 ? -15.547 3.413 6.160 1.00 96.00 87 LYS A C 1
ATOM 652 O O . LYS A 1 87 ? -16.203 2.381 6.045 1.00 96.00 87 LYS A O 1
ATOM 657 N N . ARG A 1 88 ? -14.643 3.586 7.131 1.00 97.44 88 ARG A N 1
ATOM 658 C CA . ARG A 1 88 ? -14.355 2.589 8.169 1.00 97.44 88 ARG A CA 1
ATOM 659 C C . ARG A 1 88 ? -13.918 3.238 9.484 1.00 97.44 88 ARG A C 1
ATOM 661 O O . ARG A 1 88 ? -12.809 3.756 9.592 1.00 97.44 88 ARG A O 1
ATOM 668 N N . ALA A 1 89 ? -14.770 3.160 10.503 1.00 97.12 89 ALA A N 1
ATOM 669 C CA . ALA A 1 89 ? -14.579 3.878 11.765 1.00 97.12 89 ALA A CA 1
ATOM 670 C C . ALA A 1 89 ? -13.328 3.450 12.565 1.00 97.12 89 ALA A C 1
ATOM 672 O O . ALA A 1 89 ? -12.696 4.293 13.205 1.00 97.12 89 ALA A O 1
ATOM 673 N N . ASP A 1 90 ? -12.949 2.168 12.512 1.00 97.00 90 ASP A N 1
ATOM 674 C CA . ASP A 1 90 ? -11.819 1.561 13.238 1.00 97.00 90 ASP A CA 1
ATOM 675 C C . ASP A 1 90 ? -10.487 1.597 12.463 1.00 97.00 90 ASP A C 1
ATOM 677 O O . ASP A 1 90 ? -9.512 0.975 12.880 1.00 97.00 90 ASP A O 1
ATOM 681 N N . LEU A 1 91 ? -10.425 2.313 11.336 1.00 97.56 91 LEU A N 1
ATOM 682 C CA . LEU A 1 91 ? -9.251 2.338 10.467 1.00 97.56 91 LEU A CA 1
ATOM 683 C C . LEU A 1 91 ? -8.020 2.956 11.154 1.00 97.56 91 LEU A C 1
ATOM 685 O O . LEU A 1 91 ? -8.095 4.022 11.775 1.00 97.56 91 LEU A O 1
ATOM 689 N N . ILE A 1 92 ? -6.869 2.299 10.988 1.00 96.62 92 ILE A N 1
ATOM 690 C CA . ILE A 1 92 ? -5.564 2.737 11.496 1.00 96.62 92 ILE A CA 1
ATOM 691 C C . ILE A 1 92 ? -4.763 3.377 10.354 1.00 96.62 92 ILE A C 1
ATOM 693 O O . ILE A 1 92 ? -4.479 2.724 9.350 1.00 96.62 92 ILE A O 1
ATOM 697 N N . THR A 1 93 ? -4.369 4.642 10.511 1.00 94.94 93 THR A N 1
ATOM 698 C CA . THR A 1 93 ? -3.498 5.369 9.568 1.00 94.94 93 THR A CA 1
ATOM 699 C C . THR A 1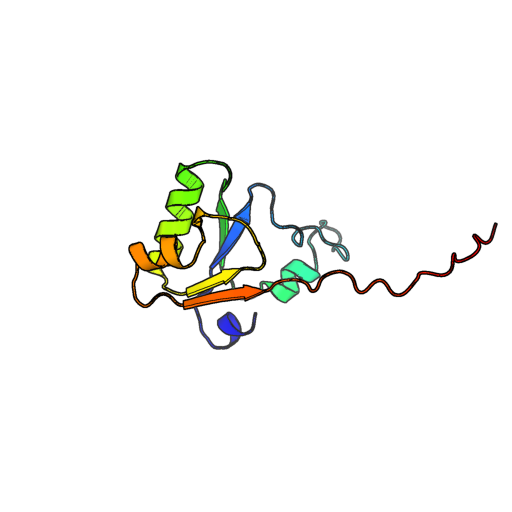 93 ? -2.148 5.679 10.209 1.00 94.94 93 THR A C 1
ATOM 701 O O . THR A 1 93 ? -2.113 6.203 11.323 1.00 94.94 93 THR A O 1
ATOM 704 N N . GLY A 1 94 ? -1.050 5.421 9.500 1.00 93.31 94 GLY A N 1
ATOM 705 C CA . GLY A 1 94 ? 0.289 5.886 9.860 1.00 93.31 94 GLY A CA 1
ATOM 706 C C . GLY A 1 94 ? 0.954 6.595 8.684 1.00 93.31 94 GLY A C 1
ATOM 707 O O . GLY A 1 94 ? 1.158 5.978 7.641 1.00 93.31 94 GLY A O 1
ATOM 708 N N . THR A 1 95 ? 1.307 7.867 8.860 1.00 91.81 95 THR A N 1
ATOM 709 C CA . THR A 1 95 ? 1.965 8.677 7.828 1.00 91.81 95 THR A CA 1
ATOM 710 C C . THR A 1 95 ? 3.375 9.040 8.278 1.00 91.81 95 THR A C 1
ATOM 712 O O . THR A 1 95 ? 3.568 9.599 9.356 1.00 91.81 95 THR A O 1
ATOM 715 N N . GLU A 1 96 ? 4.367 8.708 7.458 1.00 88.38 96 GLU A N 1
ATOM 716 C CA . GLU A 1 96 ? 5.762 9.089 7.671 1.00 88.38 96 GLU A CA 1
ATOM 717 C C . GLU A 1 96 ? 6.054 10.399 6.933 1.00 88.38 96 GLU A C 1
ATOM 719 O O . GLU A 1 96 ? 6.064 10.451 5.700 1.00 88.38 96 GLU A O 1
ATOM 724 N N . GLU A 1 97 ? 6.314 11.465 7.686 1.00 82.75 97 GLU A N 1
ATOM 725 C CA . GLU A 1 97 ? 6.659 12.778 7.143 1.00 82.75 97 GLU A CA 1
ATOM 726 C C . GLU A 1 97 ? 8.158 13.050 7.296 1.00 82.75 97 GLU A C 1
ATOM 728 O O . GLU A 1 97 ? 8.756 12.829 8.350 1.00 82.75 97 GLU A O 1
ATOM 733 N N . GLY A 1 98 ? 8.787 13.553 6.232 1.00 74.12 98 GLY A N 1
ATOM 734 C CA . GLY A 1 98 ? 10.163 14.030 6.312 1.00 74.12 98 GLY A CA 1
ATOM 735 C C . GLY A 1 98 ? 10.236 15.330 7.112 1.00 74.12 98 GLY A C 1
ATOM 736 O O . GLY A 1 98 ? 9.459 16.251 6.868 1.00 74.12 98 GLY A O 1
ATOM 737 N N . ALA A 1 99 ? 11.198 15.436 8.031 1.00 64.38 99 ALA A N 1
ATOM 738 C CA . ALA A 1 99 ? 11.478 16.700 8.702 1.00 64.38 99 ALA A CA 1
ATOM 739 C C . ALA A 1 99 ? 11.855 17.784 7.676 1.00 64.38 99 ALA A C 1
ATOM 741 O O . ALA A 1 99 ? 12.565 17.510 6.701 1.00 64.38 99 ALA A O 1
ATOM 742 N N . ALA A 1 100 ? 11.409 19.024 7.911 1.00 59.03 100 ALA A N 1
ATOM 743 C CA . ALA A 1 100 ? 11.862 20.174 7.137 1.00 59.03 100 ALA A CA 1
ATOM 744 C C . ALA A 1 100 ? 13.403 20.199 7.114 1.00 59.03 100 ALA A C 1
ATOM 746 O O . ALA A 1 100 ? 14.021 19.895 8.141 1.00 59.03 100 ALA A O 1
ATOM 747 N N . PRO A 1 101 ? 14.041 20.534 5.977 1.00 59.66 101 PRO A N 1
ATOM 748 C CA . PRO A 1 101 ? 15.492 20.573 5.906 1.00 59.66 101 PRO A CA 1
ATOM 749 C C . PRO A 1 101 ? 16.014 21.512 6.993 1.00 59.66 101 PRO A C 1
ATOM 751 O O . PRO A 1 101 ? 15.765 22.718 6.966 1.00 59.66 101 PRO A O 1
ATOM 754 N N . VAL A 1 102 ? 16.734 20.951 7.966 1.00 57.12 102 VAL A N 1
ATOM 755 C CA . VAL A 1 102 ? 17.474 21.751 8.935 1.00 57.12 102 VAL A CA 1
ATOM 756 C C . VAL A 1 102 ? 18.547 22.464 8.132 1.00 57.12 102 VAL A C 1
ATOM 758 O O . VAL A 1 102 ? 19.429 21.834 7.544 1.00 57.12 102 VAL A O 1
ATOM 761 N N . ASN A 1 103 ? 18.419 23.785 8.037 1.00 55.22 103 ASN A N 1
ATOM 762 C CA . ASN A 1 103 ? 19.332 24.632 7.288 1.00 55.22 103 ASN A CA 1
ATOM 763 C C . ASN A 1 103 ? 20.663 24.703 8.058 1.00 55.22 103 ASN A C 1
ATOM 765 O O . ASN A 1 103 ? 20.961 25.674 8.748 1.00 55.22 103 ASN A O 1
ATOM 769 N N . HIS A 1 104 ? 21.463 23.640 7.998 1.00 56.00 104 HIS A N 1
ATOM 770 C CA . HIS A 1 104 ? 22.861 23.693 8.397 1.00 56.00 104 HIS A CA 1
ATOM 771 C C . HIS A 1 104 ? 23.561 24.532 7.336 1.00 56.00 104 HIS A C 1
ATOM 773 O O . HIS A 1 104 ? 23.870 24.008 6.267 1.00 56.00 104 HIS A O 1
ATOM 779 N N . GLY A 1 105 ? 23.715 25.836 7.597 1.00 51.31 105 GLY A N 1
ATOM 780 C CA . GLY A 1 105 ? 24.321 26.807 6.686 1.00 51.31 105 GLY A CA 1
ATOM 781 C C . GLY A 1 105 ? 25.493 26.188 5.932 1.00 51.31 105 GLY A C 1
ATOM 782 O O . GLY A 1 105 ? 26.561 25.944 6.493 1.00 51.31 105 GLY A O 1
ATOM 783 N N . ARG A 1 106 ? 25.259 25.840 4.664 1.00 49.66 106 ARG A N 1
ATOM 784 C CA . ARG A 1 106 ? 26.226 25.103 3.860 1.00 49.66 106 ARG A CA 1
ATOM 785 C C . ARG A 1 106 ? 27.267 26.116 3.410 1.00 49.66 106 ARG A C 1
ATOM 787 O O . ARG A 1 106 ? 27.079 26.778 2.394 1.00 49.66 106 ARG A O 1
ATOM 794 N N . ALA A 1 107 ? 28.343 26.260 4.184 1.00 54.19 107 ALA A N 1
ATOM 795 C CA . ALA A 1 107 ? 29.538 26.948 3.718 1.00 54.19 107 ALA A CA 1
ATOM 796 C C . ALA A 1 107 ? 29.913 26.357 2.350 1.00 54.19 107 ALA A C 1
ATOM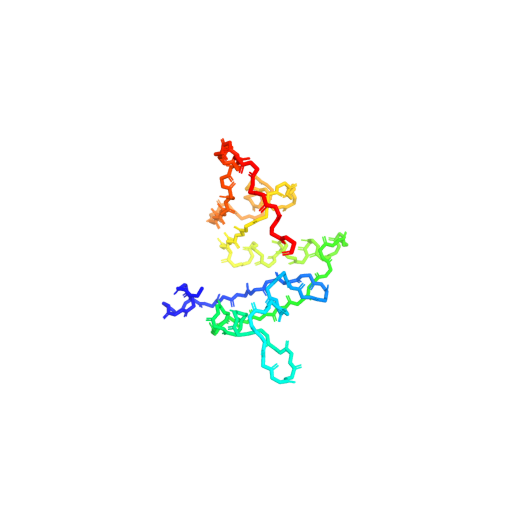 798 O O . ALA A 1 107 ? 30.003 25.132 2.190 1.00 54.19 107 ALA A O 1
ATOM 799 N N . ALA A 1 108 ? 30.023 27.226 1.346 1.00 48.69 108 ALA A N 1
ATOM 800 C CA . ALA A 1 108 ? 30.314 26.843 -0.023 1.00 48.69 108 ALA A CA 1
ATOM 801 C C . ALA A 1 108 ? 31.594 25.997 -0.051 1.00 48.69 108 ALA A C 1
ATOM 803 O O . ALA A 1 108 ? 32.661 26.458 0.346 1.00 48.69 108 ALA A O 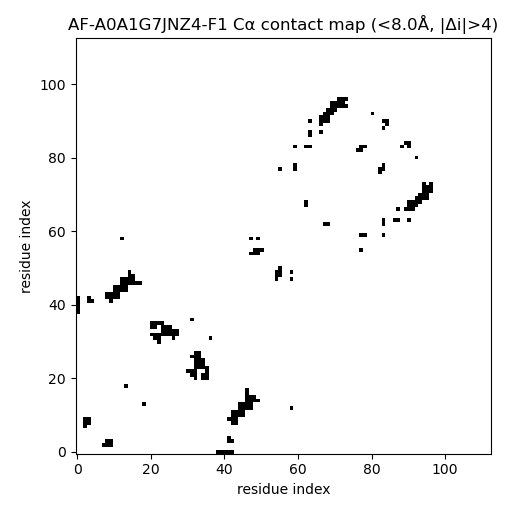1
ATOM 804 N N . ARG A 1 109 ? 31.495 24.742 -0.504 1.00 53.19 109 ARG A N 1
ATOM 805 C CA . ARG A 1 109 ? 32.690 23.944 -0.791 1.00 53.19 109 ARG A CA 1
ATOM 806 C C . ARG A 1 109 ? 33.332 24.514 -2.061 1.00 53.19 109 ARG A C 1
ATOM 808 O O . ARG A 1 109 ? 32.623 24.600 -3.069 1.00 53.19 109 ARG A O 1
ATOM 815 N N . PRO A 1 110 ? 34.618 24.901 -2.045 1.00 52.44 110 PRO A N 1
ATOM 816 C CA . PRO A 1 110 ? 35.295 25.332 -3.258 1.00 52.44 110 PRO A CA 1
ATOM 817 C C . PRO A 1 110 ? 35.335 24.159 -4.243 1.00 52.44 110 PRO A C 1
ATOM 819 O O . PRO A 1 110 ? 35.580 23.013 -3.862 1.00 52.44 110 PRO A O 1
ATOM 822 N N . ARG A 1 111 ? 35.025 24.444 -5.510 1.00 52.59 111 ARG A N 1
ATOM 823 C CA . ARG A 1 111 ? 35.189 23.486 -6.604 1.00 52.59 111 ARG A CA 1
ATOM 824 C C . ARG A 1 111 ? 36.691 23.313 -6.823 1.00 52.59 111 ARG A C 1
ATOM 826 O O . ARG A 1 111 ? 37.354 24.288 -7.162 1.00 52.59 111 ARG A O 1
ATOM 833 N N . CYS A 1 112 ? 37.217 22.111 -6.615 1.00 52.72 112 CYS A N 1
ATOM 834 C CA . CYS A 1 112 ? 38.536 21.770 -7.135 1.00 52.72 112 CYS A CA 1
ATOM 835 C C . CYS A 1 112 ? 38.416 21.660 -8.660 1.00 52.72 112 CYS A C 1
ATOM 837 O O . CYS A 1 112 ? 37.539 20.938 -9.145 1.00 52.72 112 CYS A O 1
ATOM 839 N N . GLY A 1 113 ? 39.222 22.453 -9.367 1.00 54.53 113 GLY A N 1
ATOM 840 C CA . GLY A 1 113 ? 39.456 22.326 -10.806 1.00 54.53 113 GLY A CA 1
ATOM 841 C C . GLY A 1 113 ? 40.507 21.276 -11.123 1.00 54.53 113 GLY A C 1
ATOM 842 O O . GLY A 1 113 ? 41.112 20.740 -10.165 1.00 54.53 113 GLY A O 1
#

Secondary structure (DSSP, 8-state):
-HHHHTT---EEEE-TT--TTTTPSSB-TT--BHHHHHHHTT-EEEE--TTSHHHHHHHHHHHHHH-EEEE--TT-GGG-HHHHHTT-TT-EEEE--PPP------PPPPPP-

Radius of gyration: 17.99 Å; Cα contacts (8 Å, |Δi|>4): 126; chains: 1; bounding box: 56×39×29 Å

Foldseek 3Di:
DVCLVVPDAAEAEAEVVGDPQQQDPPADPVSGGPRCCVVCPRYHYDHFHCVDPVSLVVVLVVQLVRLEEEEADPDDPSPDPVNSCVSPVNRYYHYDYDDDPPCPPDDDDDDDD

Nearest PDB structures (foldseek):
  9br7-assembly1_A  TM=8.207E-01  e=5.336E-04  Homo sapiens
  4v0s-assembly1_B  TM=3.775E-01  e=1.057E+00  Mycobacterium tuberculosis

Solvent-accessible surface area (backbone atoms only — not comparable to full-atom values): 7048 Å² total; per-residue (Å²): 80,65,61,34,77,75,71,44,91,41,75,47,80,28,43,71,93,53,48,96,43,50,69,29,80,63,49,53,95,89,50,50,12,53,59,33,57,69,56,44,56,75,46,48,76,48,69,40,53,65,87,42,70,66,35,41,48,54,51,44,52,51,37,47,74,69,34,57,47,78,49,70,73,86,88,51,69,81,71,32,69,69,58,44,34,76,73,26,80,84,50,46,78,46,75,56,76,81,76,75,82,77,81,68,81,75,75,81,76,81,80,84,129

Sequence (113 aa):
MTLAQLGASVIRIDPLGGGSDHLRWPVDRAGDSFSWASLNKGKRSVAVDMRSDEGRALVTDLIAATGVLVDNVVGRRWMAPETLRAKRADLITGTEEGAAPVNHGRAARPRCG

InterPro domains:
  IPR003673 CoA-transferase family III [PF02515] (1-93)
  IPR023606 CoA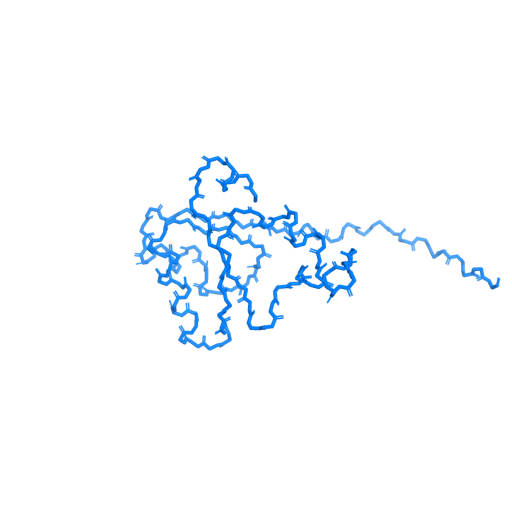-transferase family III domain 1 superfamily [G3DSA:3.40.50.10540] (1-108)
  IPR023606 CoA-transferase family III domain 1 superfamily [SSF89796] (1-98)
  IPR050509 Coenzyme A-transferase family III [PTHR48228] (1-94)

pLDDT: mean 88.86, std 13.97, range [48.69, 97.88]

Mean predicted aligned error: 7.17 Å

Organism: Pseudonocardia oroxyli (NCBI:txid366584)